Protein AF-A0A7W4YFG5-F1 (afdb_monomer_lite)

Structure (mmCIF, N/CA/C/O backbone):
data_AF-A0A7W4YFG5-F1
#
_entry.id   AF-A0A7W4YFG5-F1
#
loop_
_atom_site.group_PDB
_atom_site.id
_atom_site.type_symbol
_atom_site.label_atom_id
_atom_site.label_alt_id
_atom_site.label_comp_id
_atom_site.label_asym_id
_atom_site.label_entity_id
_atom_site.label_seq_id
_atom_site.pdbx_PDB_ins_code
_atom_site.Cartn_x
_atom_site.Cartn_y
_atom_site.Cartn_z
_atom_site.occupancy
_atom_site.B_iso_or_equiv
_atom_site.auth_seq_id
_atom_site.auth_comp_id
_atom_site.auth_asym_id
_atom_site.auth_atom_id
_atom_site.pdbx_PDB_model_num
ATOM 1 N N . MET A 1 1 ? -12.698 -12.280 -10.5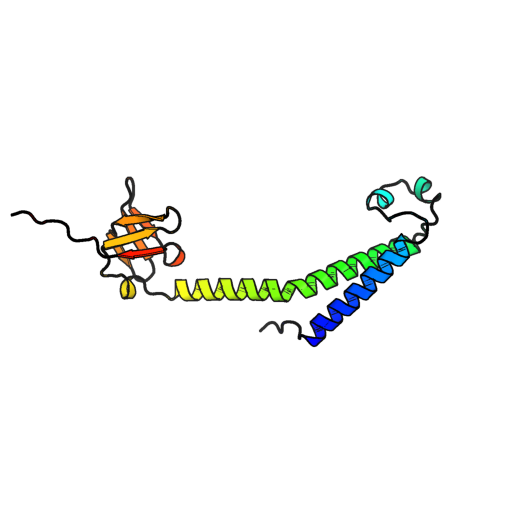48 1.00 44.81 1 MET A N 1
ATOM 2 C CA . MET A 1 1 ? -11.304 -12.695 -10.300 1.00 44.81 1 MET A CA 1
ATOM 3 C C . MET A 1 1 ? -10.512 -12.247 -11.511 1.00 44.81 1 MET A C 1
ATOM 5 O O . MET A 1 1 ? -10.766 -12.773 -12.583 1.00 44.81 1 MET A O 1
ATOM 9 N N . ALA A 1 2 ? -9.695 -11.197 -11.403 1.00 49.78 2 ALA A N 1
ATOM 10 C CA . ALA A 1 2 ? -8.784 -10.867 -12.494 1.00 49.78 2 ALA A CA 1
ATOM 11 C C . ALA A 1 2 ? -7.717 -11.964 -12.497 1.00 49.78 2 ALA A C 1
ATOM 13 O O . ALA A 1 2 ? -7.006 -12.111 -11.505 1.00 49.78 2 ALA A O 1
ATOM 14 N N . GLU A 1 3 ? -7.677 -12.792 -13.539 1.00 55.50 3 GLU A N 1
ATOM 15 C CA . GLU A 1 3 ? -6.581 -13.739 -13.719 1.00 55.50 3 GLU A CA 1
ATOM 16 C C . GLU A 1 3 ? -5.303 -12.923 -13.891 1.00 55.50 3 GLU A C 1
ATOM 18 O O . GLU A 1 3 ? -5.042 -12.318 -14.933 1.00 55.50 3 GLU A O 1
ATOM 23 N N . LEU A 1 4 ? -4.548 -12.831 -12.800 1.00 71.06 4 LEU A N 1
ATOM 24 C CA . LEU A 1 4 ? -3.193 -12.325 -12.824 1.00 71.06 4 LEU A CA 1
ATOM 25 C C . LEU A 1 4 ? -2.375 -13.217 -13.755 1.00 71.06 4 LEU A C 1
ATOM 27 O O . LEU A 1 4 ? -2.592 -14.425 -13.827 1.00 71.06 4 LEU A O 1
ATOM 31 N N . TYR A 1 5 ? -1.444 -12.604 -14.482 1.00 78.50 5 TYR A N 1
ATOM 32 C CA . TYR A 1 5 ? -0.572 -13.326 -15.397 1.00 78.50 5 TYR A CA 1
ATOM 33 C C . TYR A 1 5 ? 0.099 -14.509 -14.694 1.00 78.50 5 TYR A C 1
ATOM 35 O O . TYR A 1 5 ? 0.624 -14.372 -13.589 1.00 78.50 5 TYR A O 1
ATOM 43 N N . THR A 1 6 ? 0.103 -15.657 -15.361 1.00 84.62 6 THR A N 1
ATOM 44 C CA . THR A 1 6 ? 0.821 -16.849 -14.904 1.00 84.62 6 THR A CA 1
ATOM 45 C C . THR A 1 6 ? 2.327 -16.591 -14.854 1.00 84.62 6 THR A C 1
ATOM 47 O O . THR A 1 6 ? 2.850 -15.714 -15.546 1.00 84.62 6 THR A O 1
ATOM 50 N N . GLU A 1 7 ? 3.058 -17.395 -14.082 1.00 81.31 7 GLU A N 1
ATOM 51 C CA . GLU A 1 7 ? 4.522 -17.309 -14.011 1.00 81.31 7 GLU A CA 1
ATOM 52 C C . GLU A 1 7 ? 5.177 -17.459 -15.397 1.00 81.31 7 GLU A C 1
ATOM 54 O O . GLU A 1 7 ? 6.105 -16.723 -15.732 1.00 81.31 7 GLU A O 1
ATOM 59 N N . GLY A 1 8 ? 4.618 -18.323 -16.254 1.00 85.25 8 GLY A N 1
ATOM 60 C CA . GLY A 1 8 ? 5.042 -18.465 -17.649 1.00 85.25 8 GLY A CA 1
ATOM 61 C C . GLY A 1 8 ? 4.840 -17.193 -18.480 1.00 85.25 8 GLY A C 1
ATOM 62 O O . GLY A 1 8 ? 5.725 -16.812 -19.243 1.00 85.25 8 GLY A O 1
ATOM 63 N N . GLN A 1 9 ? 3.723 -16.482 -18.296 1.00 84.75 9 GLN A N 1
ATOM 64 C CA . GLN A 1 9 ? 3.473 -15.201 -18.971 1.00 84.75 9 GLN A CA 1
ATOM 65 C C . GLN A 1 9 ? 4.385 -14.083 -18.452 1.00 84.75 9 GLN A C 1
ATOM 67 O O . GLN A 1 9 ? 4.858 -13.268 -19.240 1.00 84.75 9 GLN A O 1
ATOM 72 N N . LEU A 1 10 ? 4.667 -14.045 -17.147 1.00 85.00 10 LEU A N 1
ATOM 73 C CA . LEU A 1 10 ? 5.597 -13.071 -16.566 1.00 85.00 10 LEU A CA 1
ATOM 74 C C . LEU A 1 10 ? 7.035 -13.304 -17.034 1.00 85.00 10 LEU A C 1
ATOM 76 O O . LEU A 1 10 ? 7.747 -12.336 -17.302 1.00 85.00 10 LEU A O 1
ATOM 80 N N . ARG A 1 11 ? 7.445 -14.570 -17.167 1.00 86.38 11 ARG A N 1
ATOM 81 C CA . ARG A 1 11 ? 8.727 -14.939 -17.773 1.00 86.38 11 ARG A CA 1
ATOM 82 C C . ARG A 1 11 ? 8.790 -14.486 -19.229 1.00 86.38 11 ARG A C 1
ATOM 84 O O . ARG A 1 11 ? 9.712 -13.765 -19.580 1.00 86.38 11 ARG A O 1
ATOM 91 N N . MET A 1 12 ? 7.762 -14.786 -20.022 1.00 89.62 12 MET A N 1
ATOM 92 C CA . MET A 1 12 ? 7.673 -14.336 -21.416 1.00 89.62 12 MET A CA 1
ATOM 93 C C . MET A 1 12 ? 7.763 -12.807 -21.540 1.00 89.62 12 MET A C 1
ATOM 95 O O . MET A 1 12 ? 8.481 -12.305 -22.393 1.00 89.62 12 MET A O 1
ATOM 99 N N . PHE A 1 13 ? 7.103 -12.043 -20.661 1.00 88.69 13 PHE A N 1
ATOM 100 C CA . PHE A 1 13 ? 7.221 -10.579 -20.671 1.00 88.69 13 PHE A CA 1
ATOM 101 C C . PHE A 1 13 ? 8.612 -10.070 -20.286 1.00 88.69 13 PHE A C 1
ATOM 103 O O . PHE A 1 13 ? 8.989 -8.986 -20.726 1.00 88.69 13 PHE A O 1
ATOM 110 N N . ARG A 1 14 ? 9.353 -10.804 -19.450 1.00 88.19 14 ARG A N 1
ATOM 111 C CA . ARG A 1 14 ? 10.733 -10.462 -19.084 1.00 88.19 14 ARG A CA 1
ATOM 112 C C . ARG A 1 14 ? 11.685 -10.734 -20.245 1.00 88.19 14 ARG A C 1
ATOM 114 O O . ARG A 1 14 ? 12.480 -9.859 -20.563 1.00 88.19 14 ARG A O 1
ATOM 121 N N . ASP A 1 15 ? 11.533 -11.883 -20.894 1.00 90.12 15 ASP A N 1
ATOM 122 C CA . ASP A 1 15 ? 12.319 -12.263 -22.069 1.00 90.12 15 ASP A CA 1
ATOM 123 C C . ASP A 1 15 ? 12.051 -11.276 -23.232 1.00 90.12 15 ASP A C 1
ATOM 125 O O . ASP A 1 15 ? 12.980 -10.769 -23.862 1.00 90.12 15 ASP A O 1
ATOM 129 N N . ASP A 1 16 ? 10.783 -10.900 -23.450 1.00 88.12 16 ASP A N 1
ATOM 130 C CA . ASP A 1 16 ? 10.393 -9.863 -24.417 1.00 88.12 16 ASP A CA 1
ATOM 131 C C . ASP A 1 16 ? 10.994 -8.489 -24.070 1.00 88.12 16 ASP A C 1
ATOM 133 O O . ASP A 1 16 ? 11.391 -7.741 -24.964 1.00 88.12 16 ASP A O 1
ATOM 137 N N . LEU A 1 17 ? 11.044 -8.130 -22.782 1.00 89.12 17 LEU A N 1
ATOM 138 C CA . LEU A 1 17 ? 11.611 -6.859 -22.327 1.00 89.12 17 LEU A CA 1
ATOM 139 C C . LEU A 1 17 ? 13.119 -6.808 -22.590 1.00 89.12 17 LEU A C 1
ATOM 141 O O . LEU A 1 17 ? 13.600 -5.803 -23.105 1.00 89.12 17 LEU A O 1
ATOM 145 N N . GLU A 1 18 ? 13.837 -7.890 -22.292 1.00 89.38 18 GLU A N 1
ATOM 146 C CA . GLU A 1 18 ? 15.273 -8.017 -22.559 1.00 89.38 18 GLU A CA 1
ATOM 147 C C . GLU A 1 18 ? 15.571 -7.920 -24.062 1.00 89.38 18 GLU A C 1
ATOM 149 O O . GLU A 1 18 ? 16.481 -7.200 -24.475 1.00 89.38 18 GLU A O 1
ATOM 154 N N . SER A 1 19 ? 14.744 -8.553 -24.901 1.00 90.62 19 SER A N 1
ATOM 155 C CA . SER A 1 19 ? 14.855 -8.424 -26.357 1.00 90.62 19 SER A CA 1
ATOM 156 C C . SER A 1 19 ? 14.636 -6.985 -26.838 1.00 90.62 19 SER A C 1
ATOM 158 O O . SER A 1 19 ? 15.352 -6.525 -27.730 1.00 90.62 19 SER A O 1
ATOM 160 N N . VAL A 1 20 ? 13.648 -6.275 -26.284 1.00 87.44 20 VAL A N 1
ATOM 161 C CA . VAL A 1 20 ? 13.355 -4.878 -26.648 1.00 87.44 20 VAL A CA 1
ATOM 162 C C . VAL A 1 20 ? 14.470 -3.939 -26.185 1.00 87.44 20 VAL A C 1
ATOM 164 O O . VAL A 1 20 ? 14.867 -3.059 -26.949 1.00 87.44 20 VAL A O 1
ATOM 167 N N . ASP A 1 21 ? 15.002 -4.132 -24.977 1.00 86.62 21 ASP A N 1
ATOM 168 C CA . ASP A 1 21 ? 16.118 -3.337 -24.451 1.00 86.62 21 ASP A CA 1
ATOM 169 C C . ASP A 1 21 ? 17.387 -3.550 -25.295 1.00 86.62 21 ASP A C 1
ATOM 171 O O . ASP A 1 21 ? 18.021 -2.576 -25.706 1.00 86.62 21 ASP A O 1
ATOM 175 N N . ALA A 1 22 ? 17.691 -4.793 -25.683 1.00 87.19 22 ALA A N 1
ATOM 176 C CA . ALA A 1 22 ? 18.806 -5.091 -26.582 1.00 87.19 22 ALA A CA 1
ATOM 177 C C . ALA A 1 22 ? 18.627 -4.471 -27.984 1.00 87.19 22 ALA A C 1
ATOM 179 O O . ALA A 1 22 ? 19.599 -4.030 -28.605 1.00 87.19 22 ALA A O 1
ATOM 180 N N . GLU A 1 23 ? 17.401 -4.423 -28.516 1.00 84.75 23 GLU A N 1
ATOM 181 C CA . GLU A 1 23 ? 17.122 -3.769 -29.803 1.00 84.75 23 GLU A CA 1
ATOM 182 C C . GLU A 1 23 ? 17.265 -2.241 -29.705 1.00 84.75 23 GLU A C 1
ATOM 184 O O . GLU A 1 23 ? 17.837 -1.620 -30.606 1.00 84.75 23 GLU A O 1
ATOM 189 N N . LEU A 1 24 ? 16.822 -1.642 -28.594 1.00 82.94 24 LEU A N 1
ATOM 190 C CA . LEU A 1 24 ? 17.013 -0.218 -28.303 1.00 82.94 24 LEU A CA 1
ATOM 191 C C . LEU A 1 24 ? 18.498 0.147 -28.186 1.00 82.94 24 LEU A C 1
ATOM 193 O O . LEU A 1 24 ? 18.918 1.139 -28.783 1.00 82.94 24 LEU A O 1
ATOM 197 N N . GLU A 1 25 ? 19.299 -0.658 -27.486 1.00 81.62 25 GLU A N 1
ATOM 198 C CA . GLU A 1 25 ? 20.750 -0.454 -27.375 1.00 81.62 25 GLU A CA 1
ATOM 199 C C . GLU A 1 25 ? 21.453 -0.533 -28.734 1.00 81.62 25 GLU A C 1
ATOM 201 O O . GLU A 1 25 ? 22.292 0.307 -29.052 1.00 81.62 25 GLU A O 1
ATOM 206 N N . ARG A 1 26 ? 21.084 -1.491 -29.593 1.00 81.31 26 ARG A N 1
ATOM 207 C CA . ARG A 1 26 ? 21.645 -1.579 -30.956 1.00 81.31 26 ARG A CA 1
ATOM 208 C C . ARG A 1 26 ? 21.288 -0.360 -31.805 1.00 81.31 26 ARG A C 1
ATOM 210 O O . ARG A 1 26 ? 22.121 0.125 -32.573 1.00 81.31 26 ARG A O 1
ATOM 217 N N . LEU A 1 27 ? 20.059 0.140 -31.670 1.00 72.50 27 LEU A N 1
ATOM 218 C CA . LEU A 1 27 ? 19.587 1.337 -32.369 1.00 72.50 27 LEU A CA 1
ATOM 219 C C . LEU A 1 27 ? 20.367 2.588 -31.947 1.00 72.50 27 LEU A C 1
ATOM 221 O O . LEU A 1 27 ? 20.738 3.383 -32.815 1.00 72.50 27 LEU A O 1
ATOM 225 N N . THR A 1 28 ? 20.661 2.739 -30.654 1.00 67.69 28 THR A N 1
ATOM 226 C CA . THR A 1 28 ? 21.397 3.892 -30.106 1.00 67.69 28 THR A CA 1
ATOM 227 C C . THR A 1 28 ? 22.919 3.772 -30.249 1.00 67.69 28 THR A C 1
ATOM 229 O O . THR A 1 28 ? 23.593 4.792 -30.382 1.00 67.69 28 THR A O 1
ATOM 232 N N . ALA A 1 29 ? 23.471 2.556 -30.319 1.00 66.31 29 ALA A N 1
ATOM 233 C CA . ALA A 1 29 ? 24.898 2.312 -30.551 1.00 66.31 29 ALA A CA 1
ATOM 234 C C . ALA A 1 29 ? 25.349 2.621 -31.994 1.00 66.31 29 ALA A C 1
ATOM 236 O O . ALA A 1 29 ? 26.535 2.852 -32.237 1.00 66.31 29 ALA A O 1
ATOM 237 N N . SER A 1 30 ? 24.424 2.658 -32.965 1.00 56.78 30 SER A N 1
ATOM 238 C CA . SER A 1 30 ? 24.725 2.947 -34.377 1.00 56.78 30 SER A CA 1
ATOM 239 C C . SER A 1 30 ? 25.007 4.442 -34.645 1.00 56.78 30 SER A C 1
ATOM 241 O O . SER A 1 30 ? 24.234 5.152 -35.279 1.00 56.78 30 SER A O 1
ATOM 243 N N . GLY A 1 31 ? 26.143 4.940 -34.149 1.00 48.50 31 GLY A N 1
ATOM 244 C CA . GLY A 1 31 ? 26.864 6.114 -34.672 1.00 48.50 31 GLY A CA 1
ATOM 245 C C . GLY A 1 31 ? 26.229 7.509 -34.545 1.00 48.50 31 GLY A C 1
ATOM 246 O O . GLY A 1 31 ? 26.875 8.475 -34.937 1.00 48.50 31 GLY A O 1
ATOM 247 N N . ALA A 1 32 ? 25.015 7.658 -34.007 1.00 49.28 32 ALA A N 1
ATOM 248 C CA . ALA A 1 32 ? 24.356 8.964 -33.840 1.00 49.28 32 ALA A CA 1
ATOM 249 C C . ALA A 1 32 ? 24.390 9.512 -32.396 1.00 49.28 32 ALA A C 1
ATOM 251 O O . ALA A 1 32 ? 23.831 10.575 -32.135 1.00 49.28 32 ALA A O 1
ATOM 252 N N . GLY A 1 33 ? 25.054 8.815 -31.466 1.00 50.66 33 GLY A N 1
ATOM 253 C CA . GLY A 1 33 ? 24.917 9.074 -30.031 1.00 50.66 33 GLY A CA 1
ATOM 254 C C . GLY A 1 33 ? 23.556 8.600 -29.497 1.00 50.66 33 GLY A C 1
ATOM 255 O O . GLY A 1 33 ? 22.701 8.172 -30.281 1.00 50.66 33 GLY A O 1
ATOM 256 N N . PRO A 1 34 ? 23.339 8.628 -28.168 1.00 52.38 34 PRO A N 1
ATOM 257 C CA . PRO A 1 34 ? 22.037 8.300 -27.601 1.00 52.38 34 PRO A CA 1
ATOM 258 C C . PRO A 1 34 ? 20.973 9.175 -28.269 1.00 52.38 34 PRO A C 1
ATOM 260 O O . PRO A 1 34 ? 21.168 10.380 -28.432 1.00 52.38 34 PRO A O 1
ATOM 263 N N . LEU A 1 35 ? 19.858 8.561 -28.680 1.00 55.06 35 LEU A N 1
ATOM 264 C CA . LEU A 1 35 ? 18.664 9.265 -29.152 1.00 55.06 35 LEU A CA 1
ATOM 265 C C . LEU A 1 35 ? 18.022 9.959 -27.961 1.00 55.06 35 LEU A C 1
ATOM 267 O O . LEU A 1 35 ? 17.004 9.532 -27.422 1.00 55.06 35 LEU A O 1
ATOM 271 N N . ASP A 1 36 ? 18.708 10.998 -27.512 1.00 52.72 36 ASP A N 1
ATOM 272 C CA . ASP A 1 36 ? 18.340 11.760 -26.351 1.00 52.72 36 ASP A CA 1
ATOM 273 C C . ASP A 1 36 ? 17.033 12.481 -26.664 1.00 52.72 36 ASP A C 1
ATOM 275 O O . ASP A 1 36 ? 16.791 12.923 -27.796 1.00 52.72 36 ASP A O 1
ATOM 279 N N . HIS A 1 37 ? 16.167 12.612 -25.668 1.00 52.94 37 HIS A N 1
ATOM 280 C CA . HIS A 1 37 ? 14.836 13.200 -25.835 1.00 52.94 37 HIS A CA 1
ATOM 281 C C . HIS A 1 37 ? 14.904 14.634 -26.408 1.00 52.94 37 HIS A C 1
ATOM 283 O O . HIS A 1 37 ? 13.945 15.117 -27.012 1.00 52.94 37 HIS A O 1
ATOM 289 N N . GLY A 1 38 ? 16.068 15.290 -26.302 1.00 52.62 38 GLY A N 1
ATOM 290 C CA . GLY A 1 38 ? 16.382 16.574 -26.930 1.00 52.62 38 GLY A CA 1
ATOM 291 C C . GLY A 1 38 ? 16.493 16.558 -28.464 1.00 52.62 38 GLY A C 1
ATOM 292 O O . GLY A 1 38 ? 16.227 17.583 -29.091 1.00 52.62 38 GLY A O 1
ATOM 293 N N . VAL A 1 39 ? 16.803 15.424 -29.104 1.00 54.41 39 VAL A N 1
ATOM 294 C CA . VAL A 1 39 ? 16.941 15.319 -30.575 1.00 54.41 39 VAL A CA 1
ATOM 295 C C . VAL A 1 39 ? 15.586 15.470 -31.282 1.00 54.41 39 VAL A C 1
ATOM 297 O O . VAL A 1 39 ? 15.503 16.037 -32.374 1.00 54.41 39 VAL A O 1
ATOM 300 N N . LEU A 1 40 ? 14.495 15.063 -30.623 1.00 55.34 40 LEU A N 1
ATOM 301 C CA . LEU A 1 40 ? 13.122 15.257 -31.109 1.00 55.34 40 LEU A CA 1
ATOM 302 C C . LEU A 1 40 ? 12.635 16.711 -31.008 1.00 55.34 40 LEU A C 1
ATOM 304 O O . LEU A 1 40 ? 11.651 17.053 -31.663 1.00 55.34 40 LEU A O 1
ATOM 308 N N . ASN A 1 41 ? 13.332 17.567 -30.252 1.00 56.62 41 ASN A N 1
ATOM 309 C CA . ASN A 1 41 ? 13.048 19.001 -30.135 1.00 56.62 41 ASN A CA 1
ATOM 310 C C . ASN A 1 41 ? 13.893 19.872 -31.080 1.00 56.62 41 ASN A C 1
ATOM 312 O O . ASN A 1 41 ? 13.693 21.084 -31.144 1.00 56.62 41 ASN A O 1
ATOM 316 N N . LEU A 1 42 ? 14.822 19.289 -31.845 1.00 55.16 42 LEU A N 1
ATOM 317 C CA . LEU A 1 42 ? 15.602 20.047 -32.825 1.00 55.16 42 LEU A CA 1
ATOM 318 C C . LEU A 1 42 ? 14.773 20.344 -34.089 1.00 55.16 42 LEU A C 1
ATOM 320 O O . LEU A 1 42 ? 13.995 19.486 -34.516 1.00 55.16 42 LEU A O 1
ATOM 324 N N . PRO A 1 43 ? 14.949 21.510 -34.743 1.00 56.78 43 PRO A N 1
ATOM 325 C CA . PRO A 1 43 ? 14.334 21.799 -36.040 1.00 56.78 43 PRO A CA 1
ATOM 326 C C . PRO A 1 43 ? 14.740 20.755 -37.087 1.00 56.78 43 PRO A C 1
ATOM 328 O O . PRO A 1 43 ? 15.899 20.343 -37.115 1.00 56.78 43 PRO A O 1
ATOM 331 N N . ILE A 1 44 ? 13.820 20.363 -37.977 1.00 57.34 44 ILE A N 1
ATOM 332 C CA . ILE A 1 44 ? 14.021 19.312 -38.999 1.00 57.34 44 ILE A CA 1
ATOM 333 C C . ILE A 1 44 ? 15.336 19.493 -39.786 1.00 57.34 44 ILE A C 1
ATOM 335 O O . ILE A 1 44 ? 16.072 18.530 -39.969 1.00 57.34 44 ILE A O 1
ATOM 339 N N . GLY A 1 45 ? 15.706 20.729 -40.145 1.00 53.84 45 GLY A N 1
ATOM 340 C CA . GLY A 1 45 ? 16.949 21.031 -40.876 1.00 53.84 45 GLY A CA 1
ATOM 341 C C . GLY A 1 45 ? 18.260 20.837 -40.094 1.00 53.84 45 GLY A C 1
ATOM 342 O O . GLY A 1 45 ? 19.330 20.858 -40.694 1.00 53.84 45 GLY A O 1
ATOM 343 N N . LYS A 1 46 ? 18.205 20.640 -38.769 1.00 53.50 46 LYS A N 1
ATOM 344 C CA . LYS A 1 46 ? 19.359 20.254 -37.931 1.00 53.50 46 LYS A CA 1
ATOM 345 C C . LYS A 1 46 ? 19.397 18.751 -37.628 1.00 53.50 46 LYS A C 1
ATOM 347 O O . LYS A 1 46 ? 20.375 18.280 -37.059 1.00 53.50 46 LYS A O 1
ATOM 352 N N . ARG A 1 47 ? 18.358 18.000 -38.020 1.00 56.72 47 ARG A N 1
ATOM 353 C CA . ARG A 1 47 ? 18.295 16.531 -37.897 1.00 56.72 47 ARG A CA 1
ATOM 354 C C . ARG A 1 47 ? 19.013 15.826 -39.048 1.00 56.72 47 ARG A C 1
ATOM 356 O O . ARG A 1 47 ? 19.506 14.723 -38.871 1.00 56.72 47 ARG A O 1
ATOM 363 N N . SER A 1 48 ? 19.128 16.491 -40.196 1.00 44.81 48 SER A N 1
ATOM 364 C CA . SER A 1 48 ? 19.700 15.982 -41.450 1.00 44.81 48 SER A CA 1
ATOM 365 C C . SER A 1 48 ? 21.225 15.782 -41.457 1.00 44.81 48 SER A C 1
ATOM 367 O O . SER A 1 48 ? 21.744 15.206 -42.407 1.00 44.81 48 SER A O 1
ATOM 369 N N . GLY A 1 49 ? 21.950 16.238 -40.426 1.00 47.69 49 GLY A N 1
ATOM 370 C CA . GLY A 1 49 ? 23.402 16.025 -40.288 1.00 47.69 49 GLY A CA 1
ATOM 371 C C . GLY A 1 49 ? 23.791 14.731 -39.560 1.00 47.69 49 GLY A C 1
ATOM 372 O O . GLY A 1 49 ? 24.925 14.277 -39.680 1.00 47.69 49 GLY A O 1
ATOM 373 N N . ALA A 1 50 ? 22.856 14.117 -38.833 1.00 51.69 50 ALA A N 1
ATOM 374 C CA . ALA A 1 50 ? 23.008 12.786 -38.259 1.00 51.69 50 ALA A CA 1
ATOM 375 C C . ALA A 1 50 ? 22.161 11.826 -39.099 1.00 51.69 50 ALA A C 1
ATOM 377 O O . ALA A 1 50 ? 21.057 12.175 -39.498 1.00 51.69 50 ALA A O 1
ATOM 378 N N . ALA A 1 51 ? 22.649 10.622 -39.388 1.00 51.41 51 ALA A N 1
ATOM 379 C CA . ALA A 1 51 ? 21.943 9.605 -40.175 1.00 51.41 51 ALA A CA 1
ATOM 380 C C . ALA A 1 51 ? 20.733 9.000 -39.417 1.00 51.41 51 ALA A C 1
ATOM 382 O O . ALA A 1 51 ? 20.668 7.796 -39.129 1.00 51.41 51 ALA A O 1
ATOM 383 N N . LEU A 1 52 ? 19.777 9.863 -39.078 1.00 57.75 52 LEU A N 1
ATOM 384 C CA . LEU A 1 52 ? 18.541 9.631 -38.353 1.00 57.75 52 LEU A CA 1
ATOM 385 C C . LEU A 1 52 ? 17.380 9.733 -39.338 1.00 57.75 52 LEU A C 1
ATOM 387 O O . LEU A 1 52 ? 16.696 10.742 -39.448 1.00 57.75 52 LEU A O 1
ATOM 391 N N . THR A 1 53 ? 17.187 8.664 -40.102 1.00 65.69 53 THR A N 1
ATOM 392 C CA . THR A 1 53 ? 16.011 8.500 -40.963 1.00 65.69 53 THR A CA 1
ATOM 393 C C . THR A 1 53 ? 14.739 8.458 -40.112 1.00 65.69 53 THR A C 1
ATOM 395 O O . THR A 1 53 ? 14.743 7.798 -39.070 1.00 65.69 53 THR A O 1
ATOM 398 N N . ASP A 1 54 ? 13.634 9.041 -40.582 1.00 65.56 54 ASP A N 1
ATOM 399 C CA . ASP A 1 54 ? 12.317 8.998 -39.911 1.00 65.56 54 ASP A CA 1
ATOM 400 C C . ASP A 1 54 ? 11.870 7.570 -39.535 1.00 65.56 54 ASP A C 1
ATOM 402 O O . ASP A 1 54 ? 11.209 7.352 -38.517 1.00 65.56 54 ASP A O 1
ATOM 406 N N . ALA A 1 55 ? 12.311 6.566 -40.302 1.00 71.25 55 ALA A N 1
ATOM 407 C CA . ALA A 1 55 ? 12.115 5.149 -40.004 1.00 71.25 55 ALA A CA 1
ATOM 408 C C . ALA A 1 55 ? 12.781 4.700 -38.685 1.00 71.25 55 ALA A C 1
ATOM 410 O O . ALA A 1 55 ? 12.178 3.952 -37.917 1.00 71.25 55 ALA A O 1
ATOM 411 N N . LYS A 1 56 ? 13.993 5.185 -38.378 1.00 71.19 56 LYS A N 1
ATOM 412 C CA . LYS A 1 56 ? 14.707 4.884 -37.121 1.00 71.19 56 LYS A CA 1
ATOM 413 C C . LYS A 1 56 ? 14.022 5.536 -35.924 1.00 71.19 56 LYS A C 1
ATOM 415 O O . LYS A 1 56 ? 13.902 4.906 -34.879 1.00 71.19 56 LYS A O 1
ATOM 420 N N . ILE A 1 57 ? 13.538 6.767 -36.090 1.00 73.44 57 ILE A N 1
ATOM 421 C CA . ILE A 1 57 ? 12.794 7.487 -35.045 1.00 73.44 57 ILE A CA 1
ATOM 422 C C . ILE A 1 57 ? 11.476 6.767 -34.743 1.00 73.44 57 ILE A C 1
ATOM 424 O O . ILE A 1 57 ? 11.150 6.527 -33.580 1.00 73.44 57 ILE A O 1
ATOM 428 N N . SER A 1 58 ? 10.751 6.365 -35.789 1.00 76.56 58 SER A N 1
ATOM 429 C CA . SER A 1 58 ? 9.503 5.611 -35.652 1.00 76.56 58 SER A CA 1
ATOM 430 C C . SER A 1 58 ? 9.740 4.282 -34.929 1.00 76.56 58 SER A C 1
ATOM 432 O O . SER A 1 58 ? 9.072 4.009 -33.931 1.00 76.56 58 SER A O 1
ATOM 434 N N . ARG A 1 59 ? 10.764 3.521 -35.348 1.00 79.38 59 ARG A N 1
ATOM 435 C CA . ARG A 1 59 ? 11.171 2.253 -34.718 1.00 79.38 59 ARG A CA 1
ATOM 436 C C . ARG A 1 59 ? 11.552 2.431 -33.245 1.00 79.38 59 ARG A C 1
ATOM 438 O O . ARG A 1 59 ? 11.093 1.667 -32.404 1.00 79.38 59 ARG A O 1
ATOM 445 N N . TYR A 1 60 ? 12.339 3.458 -32.921 1.00 78.94 60 TYR A N 1
ATOM 446 C CA . TYR A 1 60 ? 12.705 3.779 -31.540 1.00 78.94 60 TYR A CA 1
ATOM 447 C C . TYR A 1 60 ? 11.463 4.064 -30.686 1.00 78.94 60 TYR A C 1
ATOM 449 O O . TYR A 1 60 ? 11.286 3.452 -29.637 1.00 78.94 60 TYR A O 1
ATOM 457 N N . SER A 1 61 ? 10.554 4.919 -31.169 1.00 79.50 61 SER A N 1
ATOM 458 C CA . SER A 1 61 ? 9.327 5.262 -30.437 1.00 79.50 61 SER A CA 1
ATOM 459 C C . SER A 1 61 ? 8.406 4.057 -30.200 1.00 79.50 61 SER A C 1
ATOM 461 O O . SER A 1 61 ? 7.800 3.936 -29.133 1.00 79.50 61 SER A O 1
ATOM 463 N N . GLU A 1 62 ? 8.323 3.144 -31.171 1.00 85.94 62 GLU A N 1
ATOM 464 C CA . GLU A 1 62 ? 7.555 1.905 -31.068 1.00 85.94 62 GLU A CA 1
ATOM 465 C C . GLU A 1 62 ? 8.133 0.986 -29.985 1.00 85.94 62 GLU A C 1
ATOM 467 O O . GLU A 1 62 ? 7.399 0.521 -29.109 1.00 85.94 62 GLU A O 1
ATOM 472 N N . LEU A 1 63 ? 9.454 0.786 -29.997 1.00 83.75 63 LEU A N 1
ATOM 473 C CA . LEU A 1 63 ? 10.155 -0.024 -29.003 1.00 83.75 63 LEU A CA 1
ATOM 474 C C . LEU A 1 63 ? 10.051 0.582 -27.599 1.00 83.75 63 LEU A C 1
ATOM 476 O O . LEU A 1 63 ? 9.768 -0.147 -26.650 1.00 83.75 63 LEU A O 1
ATOM 480 N N . THR A 1 64 ? 10.171 1.907 -27.451 1.00 82.69 64 THR A N 1
ATOM 481 C CA . THR A 1 64 ? 9.969 2.584 -26.158 1.00 82.69 64 THR A CA 1
ATOM 482 C C . THR A 1 64 ? 8.552 2.363 -25.621 1.00 82.69 64 THR A C 1
ATOM 484 O O . THR A 1 64 ? 8.389 1.962 -24.469 1.00 82.69 64 THR A O 1
ATOM 487 N N . ARG A 1 65 ? 7.513 2.535 -26.452 1.00 85.75 65 ARG A N 1
ATOM 488 C CA . ARG A 1 65 ? 6.120 2.270 -26.038 1.00 85.75 65 ARG A CA 1
ATOM 489 C C . ARG A 1 65 ? 5.907 0.807 -25.658 1.00 85.75 65 ARG A C 1
ATOM 491 O O . ARG A 1 65 ? 5.193 0.504 -24.699 1.00 85.75 65 ARG A O 1
ATOM 498 N N . ARG A 1 66 ? 6.520 -0.119 -26.400 1.00 87.44 66 ARG A N 1
ATOM 499 C CA . ARG A 1 66 ? 6.429 -1.554 -26.110 1.00 87.44 66 ARG A CA 1
ATOM 500 C C . ARG A 1 66 ? 7.116 -1.908 -24.793 1.00 87.44 66 ARG A C 1
ATOM 502 O O . ARG A 1 66 ? 6.524 -2.631 -23.991 1.00 87.44 66 ARG A O 1
ATOM 509 N N . ARG A 1 67 ? 8.288 -1.332 -24.528 1.00 88.19 67 ARG A N 1
ATOM 510 C CA . ARG A 1 67 ? 9.007 -1.433 -23.251 1.00 88.19 67 ARG A CA 1
ATOM 511 C C . ARG A 1 67 ? 8.150 -0.952 -22.080 1.00 88.19 67 ARG A C 1
ATOM 513 O O . ARG A 1 67 ? 7.980 -1.674 -21.100 1.00 88.19 67 ARG A O 1
ATOM 520 N N . GLU A 1 68 ? 7.556 0.235 -22.193 1.00 87.75 68 GLU A N 1
ATOM 521 C CA . GLU A 1 68 ? 6.662 0.788 -21.166 1.00 87.75 68 GLU A CA 1
ATOM 522 C C . GLU A 1 68 ? 5.444 -0.110 -20.918 1.00 87.75 68 GLU A C 1
ATOM 524 O O . GLU A 1 68 ? 5.080 -0.368 -19.767 1.00 87.75 68 GLU A O 1
ATOM 529 N N . SER A 1 69 ? 4.844 -0.646 -21.985 1.00 86.81 69 SER A N 1
ATOM 530 C CA . SER A 1 69 ? 3.726 -1.586 -21.885 1.00 86.81 69 SER A CA 1
ATOM 531 C C . SER A 1 69 ? 4.114 -2.865 -21.134 1.00 86.81 69 SER A C 1
ATOM 533 O O . SER A 1 69 ? 3.382 -3.297 -20.239 1.00 86.81 69 SER A O 1
ATOM 535 N N . LEU A 1 70 ? 5.272 -3.455 -21.445 1.00 85.19 70 LEU A N 1
ATOM 536 C CA . LEU A 1 70 ? 5.781 -4.655 -20.770 1.00 85.19 70 LEU A CA 1
ATOM 537 C C . LEU A 1 70 ? 6.081 -4.387 -19.291 1.00 85.19 70 LEU A C 1
ATOM 539 O O . LEU A 1 70 ? 5.636 -5.145 -18.428 1.00 85.19 70 LEU A O 1
ATOM 543 N N . LEU A 1 71 ? 6.729 -3.262 -18.976 1.00 86.31 71 LEU A N 1
ATOM 544 C CA . LEU A 1 71 ? 6.962 -2.838 -17.592 1.00 86.31 71 LEU A CA 1
ATOM 545 C C . LEU A 1 71 ? 5.650 -2.650 -16.822 1.00 86.31 71 LEU A C 1
ATOM 547 O O . LEU A 1 71 ? 5.542 -3.068 -15.667 1.00 86.31 71 LEU A O 1
ATOM 551 N N . HIS A 1 72 ? 4.631 -2.066 -17.455 1.00 85.38 72 HIS A N 1
ATOM 552 C CA . HIS A 1 72 ? 3.309 -1.936 -16.850 1.00 85.38 72 HIS A CA 1
ATOM 553 C C . HIS A 1 72 ? 2.677 -3.310 -16.572 1.00 85.38 72 HIS A C 1
ATOM 555 O O . HIS A 1 72 ? 2.156 -3.535 -15.477 1.00 85.38 72 HIS A O 1
ATOM 561 N N . LYS A 1 73 ? 2.761 -4.258 -17.517 1.00 84.25 73 LYS A N 1
ATOM 562 C CA . LYS A 1 73 ? 2.256 -5.631 -17.330 1.00 84.25 73 LYS A CA 1
ATOM 563 C C . LYS A 1 73 ? 2.978 -6.373 -16.204 1.00 84.25 73 LYS A C 1
ATOM 565 O O . LYS A 1 73 ? 2.308 -7.053 -15.435 1.00 84.25 73 LYS A O 1
ATOM 570 N N . LEU A 1 74 ? 4.293 -6.196 -16.063 1.00 83.81 74 LEU A N 1
ATOM 571 C CA . LEU A 1 74 ? 5.087 -6.804 -14.988 1.00 83.81 74 LEU A CA 1
ATOM 572 C C . LEU A 1 74 ? 4.778 -6.206 -13.606 1.00 83.81 74 LEU A C 1
ATOM 574 O O . LEU A 1 74 ? 4.796 -6.919 -12.606 1.00 83.81 74 LEU A O 1
ATOM 578 N N . ARG A 1 75 ? 4.462 -4.907 -13.529 1.00 82.69 75 ARG A N 1
ATOM 579 C CA . ARG A 1 75 ? 4.129 -4.223 -12.262 1.00 82.69 75 ARG A CA 1
ATOM 580 C C . ARG A 1 75 ? 2.682 -4.432 -11.814 1.00 82.69 75 ARG A C 1
ATOM 582 O O . ARG A 1 75 ? 2.378 -4.292 -10.629 1.00 82.69 75 ARG A O 1
ATOM 589 N N . ARG A 1 76 ? 1.782 -4.748 -12.748 1.00 78.19 76 ARG A N 1
ATOM 590 C CA . ARG A 1 76 ? 0.342 -4.877 -12.495 1.00 78.19 76 ARG A CA 1
ATOM 591 C C . ARG A 1 76 ? -0.002 -5.918 -11.413 1.00 78.19 76 ARG A C 1
ATOM 593 O O . ARG A 1 76 ? -0.745 -5.542 -10.509 1.00 78.19 76 ARG A O 1
ATOM 600 N N . PRO A 1 77 ? 0.556 -7.146 -11.408 1.00 77.31 77 PRO A N 1
ATOM 601 C CA . PRO A 1 77 ? 0.260 -8.127 -1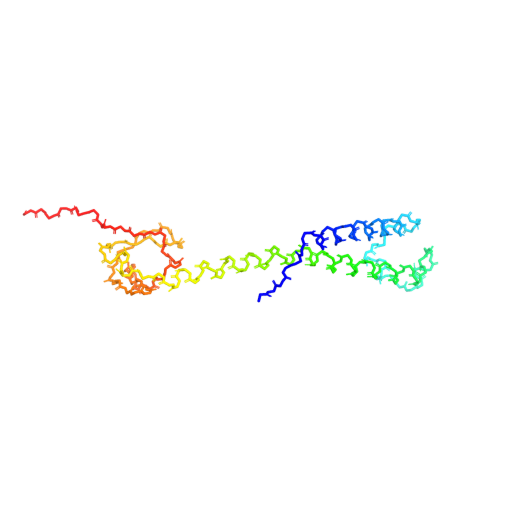0.364 1.00 77.31 77 PRO A CA 1
ATOM 602 C C . PRO A 1 77 ? 0.642 -7.666 -8.960 1.00 77.31 77 PRO A C 1
ATOM 604 O O . PRO A 1 77 ? -0.151 -7.805 -8.035 1.00 77.31 77 PRO A O 1
ATOM 607 N N . ALA A 1 78 ? 1.818 -7.053 -8.803 1.00 70.56 78 ALA A N 1
ATOM 608 C CA . ALA A 1 78 ? 2.262 -6.536 -7.510 1.00 70.56 78 ALA A CA 1
ATOM 609 C C . ALA A 1 78 ? 1.329 -5.427 -6.990 1.00 70.56 78 ALA A C 1
ATOM 611 O O . ALA A 1 78 ? 0.981 -5.398 -5.810 1.00 70.56 78 ALA A O 1
ATOM 612 N N . ARG A 1 79 ? 0.872 -4.539 -7.882 1.00 69.88 79 ARG A N 1
ATOM 613 C CA . ARG A 1 79 ? -0.065 -3.463 -7.532 1.00 69.88 79 ARG A CA 1
ATOM 614 C C . ARG A 1 79 ? -1.451 -3.994 -7.160 1.00 69.88 79 ARG A C 1
ATOM 616 O O . ARG A 1 79 ? -2.047 -3.505 -6.203 1.00 69.88 79 ARG A O 1
ATOM 623 N N . GLU A 1 80 ? -1.966 -4.973 -7.900 1.00 72.25 80 GLU A N 1
ATOM 624 C CA . GLU A 1 80 ? -3.265 -5.590 -7.609 1.00 72.25 80 GLU A CA 1
ATOM 625 C C . GLU A 1 80 ? -3.228 -6.395 -6.302 1.00 72.25 80 GLU A C 1
ATOM 627 O O . GLU A 1 80 ? -4.156 -6.281 -5.503 1.00 72.25 80 GLU A O 1
ATOM 632 N N . ALA A 1 81 ? -2.136 -7.116 -6.024 1.00 71.31 81 ALA A N 1
ATOM 633 C CA . ALA A 1 81 ? -1.938 -7.817 -4.755 1.00 71.31 81 ALA A CA 1
ATOM 634 C C . ALA A 1 81 ? -1.897 -6.851 -3.559 1.00 71.31 81 ALA A C 1
ATOM 636 O O . ALA A 1 81 ? -2.582 -7.078 -2.563 1.00 71.31 81 ALA A O 1
ATOM 637 N N . ALA A 1 82 ? -1.165 -5.736 -3.673 1.00 69.81 82 ALA A N 1
ATOM 638 C CA . ALA A 1 82 ? -1.127 -4.706 -2.634 1.00 69.81 82 ALA A CA 1
ATOM 639 C C . ALA A 1 82 ? -2.511 -4.076 -2.392 1.00 69.81 82 ALA A C 1
ATOM 641 O O . ALA A 1 82 ? -2.913 -3.870 -1.248 1.00 69.81 82 ALA A O 1
ATOM 642 N N . TYR A 1 83 ? -3.272 -3.813 -3.460 1.00 69.94 83 TYR A N 1
ATOM 643 C CA . TYR A 1 83 ? -4.635 -3.296 -3.343 1.00 69.94 83 TYR A CA 1
ATOM 644 C C . TYR A 1 83 ? -5.589 -4.309 -2.695 1.00 69.94 83 TYR A C 1
ATOM 646 O O . TYR A 1 83 ? -6.379 -3.939 -1.828 1.00 69.94 83 TYR A O 1
ATOM 654 N N . ALA A 1 84 ? -5.509 -5.585 -3.085 1.00 72.56 84 ALA A N 1
ATOM 655 C CA . ALA A 1 84 ? -6.316 -6.651 -2.502 1.00 72.56 84 ALA A CA 1
ATOM 656 C C . ALA A 1 84 ? -6.014 -6.840 -1.007 1.00 72.56 84 ALA A C 1
ATOM 658 O O . ALA A 1 84 ? -6.949 -6.942 -0.215 1.00 72.56 84 ALA A O 1
ATOM 659 N N . ALA A 1 85 ? -4.736 -6.808 -0.614 1.00 69.31 85 ALA A N 1
ATOM 660 C CA . ALA A 1 85 ? -4.322 -6.868 0.787 1.00 69.31 85 ALA A CA 1
ATOM 661 C C . ALA A 1 85 ? -4.867 -5.679 1.594 1.00 69.31 85 ALA A C 1
ATOM 663 O O . ALA A 1 85 ? -5.517 -5.882 2.618 1.00 69.31 85 ALA A O 1
ATOM 664 N N . ALA A 1 86 ? -4.705 -4.452 1.089 1.00 69.88 86 ALA A N 1
ATOM 665 C CA . ALA A 1 86 ? -5.230 -3.253 1.745 1.00 69.88 86 ALA A CA 1
ATOM 666 C C . ALA A 1 86 ? -6.767 -3.270 1.856 1.00 69.88 86 ALA A C 1
ATOM 668 O O . ALA A 1 86 ? -7.339 -2.788 2.835 1.00 69.88 86 ALA A O 1
ATOM 669 N N . LYS A 1 87 ? -7.459 -3.830 0.856 1.00 74.00 87 LYS A N 1
ATOM 670 C CA . LYS A 1 87 ? -8.914 -4.008 0.893 1.00 74.00 87 LYS A CA 1
ATOM 671 C C . LYS A 1 87 ? -9.326 -5.040 1.946 1.00 74.00 87 LYS A C 1
ATOM 673 O O . LYS A 1 87 ? -10.226 -4.751 2.728 1.00 74.00 87 LYS A O 1
ATOM 678 N N . ALA A 1 88 ? -8.664 -6.194 1.991 1.00 70.88 88 ALA A N 1
ATOM 679 C CA . ALA A 1 88 ? -8.941 -7.237 2.977 1.00 70.88 88 ALA A CA 1
ATOM 680 C C . ALA A 1 88 ? -8.703 -6.736 4.411 1.00 70.88 88 ALA A C 1
ATOM 682 O O . ALA A 1 88 ? -9.536 -6.953 5.286 1.00 70.88 88 ALA A O 1
ATOM 683 N N . GLU A 1 89 ? -7.618 -5.996 4.644 1.00 70.31 89 GLU A N 1
ATOM 684 C CA . GLU A 1 89 ? -7.330 -5.376 5.941 1.00 70.31 89 GLU A CA 1
ATOM 685 C C . GLU A 1 89 ? -8.438 -4.398 6.363 1.00 70.31 89 GLU A C 1
ATOM 687 O O . GLU A 1 89 ? -8.939 -4.464 7.488 1.00 70.31 89 GLU A O 1
ATOM 692 N N . ARG A 1 90 ? -8.903 -3.547 5.438 1.00 70.62 90 ARG A N 1
ATOM 693 C CA . ARG A 1 90 ? -10.041 -2.647 5.686 1.00 70.62 90 ARG A CA 1
ATOM 694 C C . ARG A 1 90 ? -11.332 -3.400 5.994 1.00 70.62 90 ARG A C 1
ATOM 696 O O . ARG A 1 90 ? -12.072 -2.971 6.872 1.00 70.62 90 ARG A O 1
ATOM 703 N N . GLU A 1 91 ? -11.613 -4.496 5.295 1.00 74.56 91 GLU A N 1
ATOM 704 C CA . GLU A 1 91 ? -12.806 -5.317 5.535 1.00 74.56 91 GLU A CA 1
ATOM 705 C C . GLU A 1 91 ? -12.760 -6.002 6.906 1.00 74.56 91 GLU A C 1
ATOM 707 O O . GLU A 1 91 ? -13.761 -5.995 7.622 1.00 74.56 91 GLU A O 1
ATOM 712 N N . VAL A 1 92 ? -11.597 -6.513 7.320 1.00 75.25 92 VAL A N 1
ATOM 713 C CA . VAL A 1 92 ? -11.397 -7.097 8.656 1.00 75.25 92 VAL A CA 1
ATOM 714 C C . VAL A 1 92 ? -11.606 -6.048 9.751 1.00 75.25 92 VAL A C 1
ATOM 716 O O . VAL A 1 92 ? -12.348 -6.290 10.707 1.00 75.25 92 VAL A O 1
ATOM 719 N N . LEU A 1 93 ? -11.012 -4.862 9.599 1.00 73.25 93 LEU A N 1
ATOM 720 C CA . LEU A 1 93 ? -11.189 -3.756 10.546 1.00 73.25 93 LEU A CA 1
ATOM 721 C C . LEU A 1 93 ? -12.643 -3.268 10.586 1.00 73.25 93 LEU A C 1
ATOM 723 O O . LEU A 1 93 ? -13.178 -3.020 11.666 1.00 73.25 93 LEU A O 1
ATOM 727 N N . ALA A 1 94 ? -13.310 -3.185 9.433 1.00 69.44 94 ALA A N 1
ATOM 728 C CA . ALA A 1 94 ? -14.719 -2.815 9.349 1.00 69.44 94 ALA A CA 1
ATOM 729 C C . ALA A 1 94 ? -15.640 -3.879 9.961 1.00 69.44 94 ALA A C 1
ATOM 731 O O . ALA A 1 94 ? -16.690 -3.535 10.508 1.00 69.44 94 ALA A O 1
ATOM 732 N N . ALA A 1 95 ? -15.277 -5.162 9.891 1.00 76.19 95 ALA A N 1
ATOM 733 C CA . ALA A 1 95 ? -16.038 -6.257 10.483 1.00 76.19 95 ALA A CA 1
ATOM 734 C C . ALA A 1 95 ? -15.883 -6.326 12.010 1.00 76.19 95 ALA A C 1
ATOM 736 O O . ALA A 1 95 ? -16.823 -6.754 12.682 1.00 76.19 95 ALA A O 1
ATOM 737 N N . MET A 1 96 ? -14.764 -5.849 12.564 1.00 81.38 96 MET A N 1
ATOM 738 C CA . MET A 1 96 ? -14.478 -5.902 13.999 1.00 81.38 96 MET A CA 1
ATOM 739 C C . MET A 1 96 ? -15.568 -5.211 14.836 1.00 81.38 96 MET A C 1
ATOM 741 O O . MET A 1 96 ? -16.001 -4.098 14.528 1.00 81.38 96 MET A O 1
ATOM 745 N N . ASP A 1 97 ? -16.023 -5.887 15.896 1.00 87.12 97 ASP A N 1
ATOM 746 C CA . ASP A 1 97 ? -16.881 -5.298 16.926 1.00 87.12 97 ASP A CA 1
ATOM 747 C C . ASP A 1 97 ? -16.006 -4.802 18.083 1.00 87.12 97 ASP A C 1
ATOM 749 O O . ASP A 1 97 ? -15.499 -5.580 18.897 1.00 87.12 97 ASP A O 1
ATOM 753 N N . LEU A 1 98 ? -15.802 -3.487 18.130 1.00 87.38 98 LEU A N 1
ATOM 754 C CA . LEU A 1 98 ? -14.976 -2.836 19.141 1.00 87.38 98 LEU A CA 1
ATOM 755 C C . LEU A 1 98 ? -15.566 -2.965 20.544 1.00 87.38 98 LEU A C 1
ATOM 757 O O . LEU A 1 98 ? -14.814 -3.130 21.502 1.00 87.38 98 LEU A O 1
ATOM 761 N N . LYS A 1 99 ? -16.895 -2.937 20.678 1.00 88.25 99 LYS A N 1
ATOM 762 C CA . LYS A 1 99 ? -17.554 -3.058 21.981 1.00 88.25 99 LYS A CA 1
ATOM 763 C C . LYS A 1 99 ? -17.442 -4.480 22.518 1.00 88.25 99 LYS A C 1
ATOM 765 O O . LYS A 1 99 ? -17.178 -4.650 23.703 1.00 88.25 99 LYS A O 1
ATOM 770 N N . ALA A 1 100 ? -17.604 -5.488 21.664 1.00 88.25 100 ALA A N 1
ATOM 771 C CA . ALA A 1 100 ? -17.430 -6.882 22.065 1.00 88.25 100 ALA A CA 1
ATOM 772 C C . ALA A 1 100 ? -15.980 -7.185 22.477 1.00 88.25 100 ALA A C 1
ATOM 774 O O . ALA A 1 100 ? -15.754 -7.980 23.384 1.00 88.25 100 ALA A O 1
ATOM 775 N N . ARG A 1 101 ? -15.001 -6.547 21.823 1.00 85.56 101 ARG A N 1
ATOM 776 C CA . ARG A 1 101 ? -13.576 -6.822 22.048 1.00 85.56 101 ARG A CA 1
ATOM 777 C C . ARG A 1 101 ? -12.954 -6.026 23.197 1.00 85.56 101 ARG A C 1
ATOM 779 O O . ARG A 1 101 ? -12.127 -6.572 23.918 1.00 85.56 101 ARG A O 1
ATOM 786 N N . PHE A 1 102 ? -13.319 -4.754 23.346 1.00 88.94 102 PHE A N 1
ATOM 787 C CA . PHE A 1 102 ? -12.663 -3.810 24.261 1.00 88.94 102 PHE A CA 1
ATOM 788 C C . PHE A 1 102 ? -13.638 -3.081 25.188 1.00 88.94 102 PHE A C 1
ATOM 790 O O . PHE A 1 102 ? -13.247 -2.137 25.862 1.00 88.94 102 PHE A O 1
ATOM 797 N N . GLY A 1 103 ? -14.905 -3.502 25.255 1.00 85.81 103 GLY A N 1
ATOM 798 C CA . GLY A 1 103 ? -15.946 -2.803 26.017 1.00 85.81 103 GLY A CA 1
ATOM 799 C C . GLY A 1 103 ? -15.688 -2.659 27.521 1.00 85.81 103 GLY A C 1
ATOM 800 O O . GLY A 1 103 ? -16.358 -1.852 28.155 1.00 85.81 103 GLY A O 1
ATOM 801 N N . SER A 1 104 ? -14.740 -3.417 28.077 1.00 87.75 104 SER A N 1
ATOM 802 C CA . SER A 1 104 ? -14.293 -3.337 29.473 1.00 87.75 104 SER A CA 1
ATOM 803 C C . SER A 1 104 ? -13.057 -2.454 29.684 1.00 87.75 104 SER A C 1
ATOM 805 O O . SER A 1 104 ? -12.546 -2.404 30.794 1.00 87.75 104 SER A O 1
ATOM 807 N N . CYS A 1 105 ? -12.510 -1.844 28.631 1.00 90.44 105 CYS A N 1
ATOM 808 C CA . CYS A 1 105 ? -11.333 -0.983 28.709 1.00 90.44 105 CYS A CA 1
ATOM 809 C C . CYS A 1 105 ? -11.741 0.480 28.908 1.00 90.44 105 CYS A C 1
ATOM 811 O O . CYS A 1 105 ? -12.647 0.967 28.232 1.00 90.44 105 CYS A O 1
ATOM 813 N N . ASP A 1 106 ? -11.015 1.189 29.767 1.00 92.38 106 ASP A N 1
AT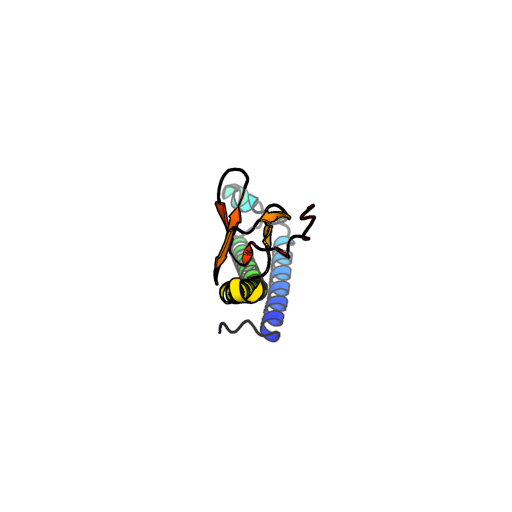OM 814 C CA . ASP A 1 106 ? -11.296 2.589 30.109 1.00 92.38 106 ASP A CA 1
ATOM 815 C C . ASP A 1 106 ? -10.405 3.568 29.343 1.00 92.38 106 ASP A C 1
ATOM 817 O O . ASP A 1 106 ? -10.687 4.761 29.304 1.00 92.38 106 ASP A O 1
ATOM 821 N N . GLU A 1 107 ? -9.338 3.079 28.709 1.00 92.88 107 GLU A N 1
ATOM 822 C CA . GLU A 1 107 ? -8.431 3.886 27.898 1.00 92.88 107 GLU A CA 1
ATOM 823 C C . GLU A 1 107 ? -8.156 3.219 26.550 1.00 92.88 107 GLU A C 1
ATOM 825 O O . GLU A 1 107 ? -8.074 1.989 26.427 1.00 92.88 107 GLU A O 1
ATOM 830 N N . VAL A 1 108 ? -7.955 4.047 25.529 1.00 93.38 108 VAL A N 1
ATOM 831 C CA . VAL A 1 108 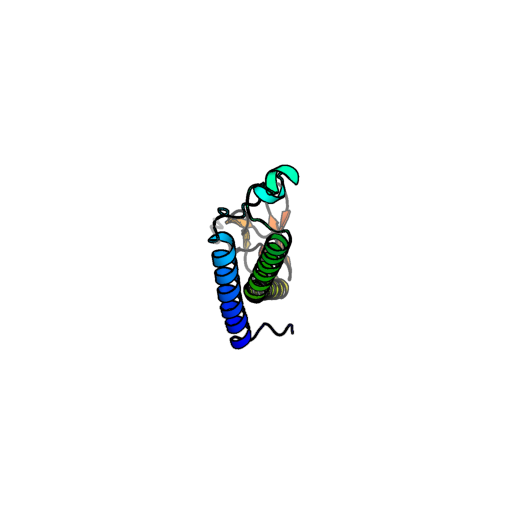? -7.601 3.612 24.178 1.00 93.38 108 VAL A CA 1
ATOM 832 C C . VAL A 1 108 ? -6.414 4.413 23.662 1.00 93.38 108 VAL A C 1
ATOM 834 O O . VAL A 1 108 ? -6.303 5.613 23.905 1.00 93.38 108 VAL A O 1
ATOM 837 N N . ARG A 1 109 ? -5.509 3.740 22.955 1.00 93.69 109 ARG A N 1
ATOM 838 C CA . ARG A 1 109 ? -4.343 4.360 22.336 1.00 93.69 109 ARG A CA 1
ATOM 839 C C . ARG A 1 109 ? -4.684 4.796 20.921 1.00 93.69 109 ARG A C 1
ATOM 841 O O . ARG A 1 109 ? -4.994 3.945 20.082 1.00 93.69 109 ARG A O 1
ATOM 848 N N . TRP A 1 110 ? -4.592 6.092 20.646 1.00 92.56 110 TRP A N 1
ATOM 849 C CA . TRP A 1 110 ? -4.803 6.609 19.297 1.00 92.56 110 TRP A CA 1
ATOM 850 C C . TRP A 1 110 ? -3.562 6.357 18.440 1.00 92.56 110 TRP A C 1
ATOM 852 O O . TRP A 1 110 ? -2.444 6.660 18.847 1.00 92.56 110 TRP A O 1
ATOM 862 N N . LEU A 1 111 ? -3.744 5.799 17.245 1.00 90.88 111 LEU A N 1
ATOM 863 C CA . LEU A 1 111 ? -2.657 5.523 16.308 1.00 90.88 111 LEU A CA 1
ATOM 864 C C . LEU A 1 111 ? -1.974 6.804 15.796 1.00 90.88 111 LEU A C 1
ATOM 866 O O . LEU A 1 111 ? -0.769 6.784 15.569 1.00 90.88 111 LEU A O 1
ATOM 870 N N . ALA A 1 112 ? -2.723 7.900 15.625 1.00 88.25 112 ALA A N 1
ATOM 871 C CA . ALA A 1 112 ? -2.201 9.140 15.045 1.00 88.25 112 ALA A CA 1
ATOM 872 C C . ALA A 1 112 ? -1.231 9.875 15.982 1.00 88.25 112 ALA A C 1
ATOM 874 O O . ALA A 1 112 ? -0.177 10.326 15.540 1.00 88.25 112 ALA A O 1
ATOM 875 N N . THR A 1 113 ? -1.571 9.978 17.270 1.00 89.62 113 THR A N 1
ATOM 876 C CA . THR A 1 113 ? -0.742 10.666 18.274 1.00 89.62 113 THR A CA 1
ATOM 877 C C . THR A 1 113 ? 0.128 9.701 19.078 1.00 89.62 113 THR A C 1
ATOM 879 O O . THR A 1 113 ? 1.156 10.088 19.623 1.00 89.62 113 THR A O 1
ATOM 882 N N . GLY A 1 114 ? -0.256 8.425 19.150 1.00 90.00 114 GLY A N 1
ATOM 883 C CA . GLY A 1 114 ? 0.397 7.419 19.983 1.00 90.00 114 GLY A CA 1
ATOM 884 C C . GLY A 1 114 ? 0.056 7.523 21.472 1.00 90.00 114 GLY A C 1
ATOM 885 O O . GLY A 1 114 ? 0.559 6.699 22.244 1.00 90.00 114 GLY A O 1
ATOM 886 N N . GLU A 1 115 ? -0.784 8.480 21.866 1.00 91.31 115 GLU A N 1
ATOM 887 C CA . GLU A 1 115 ? -1.187 8.751 23.249 1.00 91.31 115 GLU A CA 1
ATOM 888 C C . GLU A 1 115 ? -2.400 7.917 23.680 1.00 91.31 115 GLU A C 1
ATOM 890 O O . GLU A 1 115 ? -3.143 7.382 22.851 1.00 91.31 115 GLU A O 1
ATOM 895 N N . TRP A 1 116 ? -2.582 7.794 24.996 1.00 92.88 116 TRP A N 1
ATOM 896 C CA . TRP A 1 116 ? -3.731 7.133 25.610 1.00 92.88 116 TRP A CA 1
ATOM 897 C C . TRP A 1 116 ? -4.781 8.171 25.987 1.00 92.88 116 TRP A C 1
ATOM 899 O O . TRP A 1 116 ? -4.466 9.126 26.691 1.00 92.88 116 TRP A O 1
ATOM 909 N N . TYR A 1 117 ? -6.021 7.948 25.560 1.00 93.50 117 TYR A N 1
ATOM 910 C CA . TYR A 1 117 ? -7.151 8.800 25.912 1.00 93.50 117 TYR A CA 1
ATOM 911 C C . TYR A 1 117 ? -8.212 8.009 26.678 1.00 93.50 117 TYR A C 1
ATOM 913 O O . TYR A 1 117 ? -8.470 6.843 26.343 1.00 93.50 117 TYR A O 1
ATOM 921 N N . PRO A 1 118 ? -8.860 8.635 27.674 1.00 94.50 118 PRO A N 1
ATOM 922 C CA . PRO A 1 118 ? -9.957 8.024 28.404 1.00 94.50 118 PRO A CA 1
ATOM 923 C C . PRO A 1 118 ? -11.175 7.829 27.498 1.00 94.50 118 PRO A C 1
ATOM 925 O O . PRO A 1 118 ? -11.557 8.703 26.711 1.00 94.50 118 PRO A O 1
ATOM 928 N N . VAL A 1 119 ? -11.806 6.668 27.626 1.00 93.94 119 VAL A N 1
ATOM 929 C CA . VAL A 1 119 ? -12.982 6.279 26.857 1.00 93.94 119 VAL A CA 1
ATOM 930 C C . VAL A 1 119 ? -14.243 6.800 27.535 1.00 93.94 119 VAL A C 1
ATOM 932 O O . VAL A 1 119 ? -14.510 6.534 28.701 1.00 93.94 119 VAL A O 1
ATOM 935 N N . VAL A 1 120 ? -15.070 7.500 26.765 1.00 93.94 120 VAL A N 1
ATOM 936 C CA . VAL A 1 120 ? -16.410 7.928 27.184 1.00 93.94 120 VAL A CA 1
ATOM 937 C C . VAL A 1 120 ? -17.432 6.838 26.881 1.00 93.94 120 VAL A C 1
ATOM 939 O O . VAL A 1 120 ? -18.325 6.563 27.683 1.00 93.94 120 VAL A O 1
ATOM 942 N N . ARG A 1 121 ? -17.337 6.226 25.692 1.00 93.44 121 ARG A N 1
ATOM 943 C CA . ARG A 1 121 ? -18.314 5.233 25.233 1.00 93.44 121 ARG A CA 1
ATOM 944 C C . ARG A 1 121 ? -17.759 4.305 24.160 1.00 93.44 121 ARG A C 1
ATOM 946 O O . ARG A 1 121 ? -17.360 4.751 23.086 1.00 93.44 121 ARG A O 1
ATOM 953 N N . TRP A 1 122 ? -17.910 3.001 24.380 1.00 92.88 122 TRP A N 1
ATOM 954 C CA . TRP A 1 122 ? -17.742 1.983 23.343 1.00 92.88 122 TRP A CA 1
ATOM 955 C C . TRP A 1 122 ? -19.027 1.767 22.535 1.00 92.88 122 TRP A C 1
ATOM 957 O O . TRP A 1 122 ? -20.119 1.579 23.081 1.00 92.88 122 TRP A O 1
ATOM 967 N N . SER A 1 123 ? -18.891 1.742 21.213 1.00 92.88 123 SER A N 1
ATOM 968 C CA . SER A 1 123 ? -19.915 1.298 20.264 1.00 92.88 123 SER A CA 1
ATOM 969 C C . SER A 1 123 ? -19.348 0.175 19.395 1.00 92.88 123 SER A C 1
ATOM 971 O O . SER A 1 123 ? -18.137 -0.006 19.326 1.00 92.88 123 SER A O 1
ATOM 973 N N . ALA A 1 124 ? -20.205 -0.571 18.696 1.00 89.56 124 ALA A N 1
ATOM 974 C CA . ALA A 1 124 ? -19.754 -1.726 17.914 1.00 89.56 124 ALA A CA 1
ATOM 975 C C . ALA A 1 124 ? -18.701 -1.369 16.843 1.00 89.56 124 ALA A C 1
ATOM 977 O O . ALA A 1 124 ? -17.780 -2.134 16.602 1.00 89.56 124 ALA A O 1
ATOM 978 N N . LYS A 1 125 ? -18.802 -0.192 16.209 1.00 91.62 125 LYS A N 1
ATOM 979 C CA . LYS A 1 125 ? -17.904 0.230 15.111 1.00 91.62 125 LYS A CA 1
ATOM 980 C C . LYS A 1 125 ? -16.963 1.381 15.457 1.00 91.62 125 LYS A C 1
ATOM 982 O O . LYS A 1 125 ? -16.150 1.773 14.628 1.00 91.62 125 LYS A O 1
ATOM 987 N N . SER A 1 126 ? -17.088 1.951 16.650 1.00 92.31 126 SER A N 1
ATOM 988 C CA . SER A 1 126 ? -16.295 3.114 17.050 1.00 92.31 126 SER A CA 1
ATOM 989 C C . SER A 1 126 ? -16.215 3.258 18.561 1.00 92.31 126 SER A C 1
ATOM 991 O O . SER A 1 126 ? -17.090 2.772 19.278 1.00 92.31 126 SER A O 1
ATOM 993 N N . VAL A 1 127 ? -15.249 4.035 19.026 1.00 93.31 127 VAL A N 1
ATOM 994 C CA . VAL A 1 127 ? -15.113 4.472 20.414 1.00 93.31 127 VAL A CA 1
ATOM 995 C C . VAL A 1 127 ? -15.132 5.994 20.472 1.00 93.31 127 VAL A C 1
ATOM 997 O O . VAL A 1 127 ? -14.579 6.650 19.596 1.00 93.31 127 VAL A O 1
ATOM 1000 N N . THR A 1 128 ? -15.803 6.555 21.471 1.00 95.38 128 THR A N 1
ATOM 1001 C CA . THR A 1 128 ? -15.724 7.986 21.775 1.00 95.38 128 THR A CA 1
ATOM 1002 C C . THR A 1 128 ? -14.729 8.177 22.905 1.00 95.38 128 THR A C 1
ATOM 1004 O O . THR A 1 128 ? -14.888 7.562 23.962 1.00 95.38 128 THR A O 1
ATOM 1007 N N . VAL A 1 129 ? -13.721 9.010 22.674 1.00 94.12 129 VAL A N 1
ATOM 1008 C CA . VAL A 1 129 ? -12.676 9.361 23.637 1.00 94.12 129 VAL A CA 1
ATOM 1009 C C . VAL A 1 129 ? -12.824 10.808 24.062 1.00 94.12 129 VAL A C 1
ATOM 1011 O O . VAL A 1 129 ? -13.303 11.632 23.284 1.00 94.12 129 VAL A O 1
ATOM 1014 N N . ARG A 1 130 ? -12.402 11.117 25.285 1.00 92.75 130 ARG A N 1
ATOM 1015 C CA . ARG A 1 130 ? -12.375 12.489 25.785 1.00 92.75 130 ARG A CA 1
ATOM 1016 C C . ARG A 1 130 ? -10.994 13.091 25.579 1.00 92.75 130 ARG A C 1
ATOM 1018 O O . ARG A 1 130 ? -10.011 12.557 26.092 1.00 92.75 130 ARG A O 1
ATOM 1025 N N . MET A 1 131 ? -10.942 14.204 24.858 1.00 89.44 131 MET A N 1
ATOM 1026 C CA . MET A 1 131 ? -9.748 15.035 24.709 1.00 89.44 131 MET A CA 1
ATOM 1027 C C . MET A 1 131 ? -9.894 16.336 25.498 1.00 89.44 131 MET A C 1
ATOM 1029 O O . MET A 1 131 ? -10.944 16.617 26.075 1.00 89.44 131 MET A O 1
ATOM 1033 N N . GLU A 1 132 ? -8.829 17.138 25.521 1.00 82.06 132 GLU A N 1
ATOM 1034 C CA . GLU A 1 132 ? -8.746 18.374 26.309 1.00 82.06 132 GLU A CA 1
ATOM 1035 C C . GLU A 1 132 ? -9.850 19.391 25.968 1.00 82.06 132 GLU A C 1
ATOM 1037 O O . GLU A 1 132 ? -10.311 20.133 26.836 1.00 82.06 132 GLU A O 1
ATOM 1042 N N . HIS A 1 133 ? -10.303 19.421 24.711 1.00 83.62 133 HIS A N 1
ATOM 1043 C CA . HIS A 1 133 ? -11.244 20.438 24.223 1.00 83.62 133 HIS A CA 1
ATOM 1044 C C . HIS A 1 133 ? -12.510 19.874 23.569 1.00 83.62 133 HIS A C 1
ATOM 1046 O O . HIS A 1 133 ? -13.433 20.637 23.285 1.00 83.62 133 HIS A O 1
ATOM 1052 N N . ALA A 1 134 ? -12.574 18.564 23.317 1.00 89.56 134 ALA A N 1
ATOM 1053 C CA . ALA A 1 134 ? -13.719 17.923 22.681 1.00 89.56 134 ALA A CA 1
ATOM 1054 C C . ALA A 1 134 ? -13.727 16.406 22.909 1.00 89.56 134 ALA A C 1
ATOM 1056 O O . ALA A 1 134 ? -12.694 15.793 23.172 1.00 89.56 134 ALA A O 1
ATOM 1057 N N . ASP A 1 135 ? -14.901 15.801 22.746 1.00 92.62 135 ASP A N 1
ATOM 1058 C CA . ASP A 1 135 ? -15.018 14.356 22.589 1.00 92.62 135 ASP A CA 1
ATOM 1059 C C . ASP A 1 135 ? -14.825 14.003 21.105 1.00 92.62 135 ASP A C 1
ATOM 1061 O O . ASP A 1 135 ? -15.488 14.571 20.231 1.00 92.62 135 ASP A O 1
ATOM 1065 N N . GLU A 1 136 ? -13.948 13.044 20.814 1.00 92.62 136 GLU A N 1
ATOM 1066 C CA . GLU A 1 136 ? -13.650 12.604 19.448 1.00 92.62 136 GLU A CA 1
ATOM 1067 C C . GLU A 1 136 ? -14.036 11.139 19.240 1.00 92.62 136 GLU A C 1
ATOM 1069 O O . GLU A 1 136 ? -14.030 10.323 20.166 1.00 92.62 136 GLU A O 1
ATOM 1074 N N . ARG A 1 137 ? -14.429 10.793 18.012 1.00 94.44 137 ARG A N 1
ATOM 1075 C CA . ARG A 1 137 ? -14.901 9.454 17.657 1.00 94.44 137 ARG A CA 1
ATOM 1076 C C . ARG A 1 137 ? -13.861 8.741 16.802 1.00 94.44 137 ARG A C 1
ATOM 1078 O O . ARG A 1 137 ? -13.690 9.091 15.643 1.00 94.44 137 ARG A O 1
ATOM 1085 N N . LEU A 1 138 ? -13.270 7.683 17.349 1.00 91.94 138 LEU A N 1
ATOM 1086 C CA . LEU A 1 138 ? -12.267 6.853 16.686 1.00 91.94 138 LEU A CA 1
ATOM 1087 C C . LEU A 1 138 ? -12.877 5.545 16.165 1.00 91.94 138 LEU A C 1
ATOM 1089 O O . LEU A 1 138 ? -13.761 4.945 16.789 1.00 91.94 138 LEU A O 1
ATOM 1093 N N . THR A 1 139 ? -12.393 5.082 15.021 1.00 91.69 139 THR A N 1
ATOM 1094 C CA . THR A 1 139 ? -12.757 3.810 14.379 1.00 91.69 139 THR A CA 1
ATOM 1095 C C . THR A 1 139 ? -11.695 2.734 14.615 1.00 91.69 139 THR A C 1
ATOM 1097 O O . THR A 1 139 ? -10.608 3.003 15.117 1.00 91.69 139 THR A O 1
ATOM 1100 N N . ALA A 1 140 ? -11.985 1.485 14.238 1.00 87.44 140 ALA A N 1
ATOM 1101 C CA . ALA A 1 140 ? -11.063 0.361 14.428 1.00 87.44 140 ALA A CA 1
ATOM 1102 C C . ALA A 1 140 ? -9.677 0.575 13.791 1.00 87.44 140 ALA A C 1
ATOM 1104 O O . ALA A 1 140 ? -8.685 0.119 14.349 1.00 87.44 140 ALA A O 1
ATOM 1105 N N . SER A 1 141 ? -9.600 1.281 12.658 1.00 86.50 141 SER A N 1
ATOM 1106 C CA . SER A 1 141 ? -8.336 1.604 11.978 1.00 86.50 141 SER A CA 1
ATOM 1107 C C . SER A 1 141 ? -7.490 2.654 12.697 1.00 86.50 141 SER A C 1
ATOM 1109 O O . SER A 1 141 ? -6.318 2.811 12.377 1.00 86.50 141 SER A O 1
ATOM 1111 N N . GLU A 1 142 ? -8.072 3.386 13.644 1.00 89.25 142 GLU A N 1
ATOM 1112 C CA . GLU A 1 142 ? -7.403 4.467 14.372 1.00 89.25 142 GLU A CA 1
ATOM 1113 C C . GLU A 1 142 ? -6.951 4.020 15.766 1.00 89.25 142 GLU A C 1
ATOM 1115 O O . GLU A 1 142 ? -6.257 4.755 16.461 1.00 89.25 142 GLU A O 1
ATOM 1120 N N . ILE A 1 143 ? -7.311 2.807 16.189 1.00 89.00 143 ILE A N 1
ATOM 1121 C CA . ILE A 1 143 ? -6.998 2.282 17.517 1.00 89.00 143 ILE A CA 1
ATOM 1122 C C . ILE A 1 143 ? -5.729 1.433 17.445 1.00 89.00 143 ILE A C 1
ATOM 1124 O O . ILE A 1 143 ? -5.705 0.385 16.804 1.00 89.00 143 ILE A O 1
ATOM 1128 N N . ALA A 1 144 ? -4.689 1.853 18.164 1.00 88.31 144 ALA A N 1
ATOM 1129 C CA . ALA A 1 144 ? -3.448 1.091 18.310 1.00 88.31 144 ALA A CA 1
ATOM 1130 C C . ALA A 1 144 ? -3.505 0.065 19.461 1.00 88.31 144 ALA A C 1
ATOM 1132 O O . ALA A 1 144 ? -2.708 -0.870 19.500 1.00 88.31 144 ALA A O 1
ATOM 1133 N N . GLY A 1 145 ? -4.429 0.231 20.413 1.00 88.31 145 GLY A N 1
ATOM 1134 C CA . GLY A 1 145 ? -4.627 -0.675 21.548 1.00 88.31 145 GLY A CA 1
ATOM 1135 C C . GLY A 1 145 ? -5.649 -0.137 22.551 1.00 88.31 145 GLY A C 1
ATOM 1136 O O . GLY A 1 145 ? -6.022 1.028 22.479 1.00 88.31 145 GLY A O 1
ATOM 1137 N N . ALA A 1 146 ? -6.098 -0.972 23.488 1.00 91.06 146 ALA A N 1
ATOM 1138 C CA . ALA A 1 146 ? -7.010 -0.591 24.569 1.00 91.06 146 ALA A CA 1
ATOM 1139 C C . ALA A 1 146 ? -6.563 -1.236 25.889 1.00 91.06 146 ALA A C 1
ATOM 1141 O O . ALA A 1 146 ? -6.004 -2.337 25.869 1.00 91.06 146 ALA A O 1
ATOM 1142 N N . ARG A 1 147 ? -6.772 -0.554 27.021 1.00 91.81 147 ARG A N 1
ATOM 1143 C CA . ARG A 1 147 ? -6.407 -1.054 28.357 1.00 91.81 147 ARG A CA 1
ATOM 1144 C C . ARG A 1 147 ? -7.414 -0.617 29.417 1.00 91.81 147 ARG A C 1
ATOM 114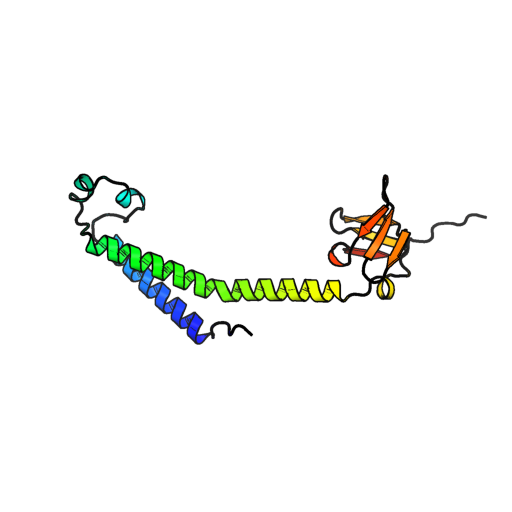6 O O . ARG A 1 147 ? -8.137 0.358 29.243 1.00 91.81 147 ARG A O 1
ATOM 1153 N N . VAL A 1 148 ? -7.449 -1.357 30.518 1.00 87.19 148 VAL A N 1
ATOM 1154 C CA . VAL A 1 148 ? -8.137 -0.940 31.746 1.00 87.19 148 VAL A CA 1
ATOM 1155 C C . VAL A 1 148 ? -7.202 0.030 32.458 1.00 87.19 148 VAL A C 1
ATOM 1157 O O . VAL A 1 148 ? -6.013 -0.279 32.597 1.00 87.19 148 VAL A O 1
ATOM 1160 N N . ALA A 1 149 ? -7.699 1.204 32.849 1.00 76.25 149 ALA A N 1
ATOM 1161 C CA . ALA A 1 149 ? -6.886 2.131 33.627 1.00 76.25 149 ALA A CA 1
ATOM 1162 C C . ALA A 1 149 ? -6.470 1.413 34.918 1.00 76.25 149 ALA A C 1
ATOM 1164 O O . ALA A 1 149 ? -7.301 0.784 35.575 1.00 76.25 149 ALA A O 1
ATOM 1165 N N . ALA A 1 150 ? -5.183 1.451 35.269 1.00 61.47 150 ALA A N 1
ATOM 1166 C CA . ALA A 1 150 ? -4.741 0.909 36.547 1.00 61.47 150 ALA A CA 1
ATOM 1167 C C . ALA A 1 150 ? -5.515 1.648 37.645 1.00 61.47 150 ALA A C 1
ATOM 1169 O O . ALA A 1 150 ? -5.344 2.854 37.810 1.00 61.47 150 ALA A O 1
ATOM 1170 N N . SER A 1 151 ? -6.416 0.947 38.335 1.00 52.97 151 SER A N 1
ATOM 1171 C CA . SER A 1 151 ? -7.179 1.503 39.446 1.00 52.97 151 SER A CA 1
ATOM 1172 C C . SER A 1 151 ? -6.195 1.944 40.532 1.00 52.97 151 SER A C 1
ATOM 1174 O O . SER A 1 151 ? -5.670 1.118 41.273 1.00 52.97 151 SER A O 1
ATOM 1176 N N . GLY A 1 152 ? -5.898 3.241 40.571 1.00 42.34 152 GLY A N 1
ATOM 1177 C CA . GLY A 1 152 ? -5.076 3.886 41.586 1.00 42.34 152 GLY A CA 1
ATOM 1178 C C . GLY A 1 152 ? -5.960 4.649 42.565 1.00 42.34 152 GLY A C 1
ATOM 1179 O O . GLY A 1 152 ? -6.431 5.730 42.238 1.00 42.34 152 GLY A O 1
ATOM 1180 N N . GLU A 1 153 ? -6.155 4.039 43.737 1.00 32.56 153 GLU A N 1
ATOM 1181 C CA . GLU A 1 153 ? -6.551 4.625 45.029 1.00 32.56 153 GLU A CA 1
ATOM 1182 C C . GLU A 1 153 ? -7.912 5.334 45.166 1.00 32.56 153 GLU A C 1
ATOM 1184 O O . GLU A 1 153 ? -8.069 6.537 44.984 1.00 32.56 153 GLU A O 1
ATOM 1189 N N . VAL A 1 154 ? -8.883 4.567 45.680 1.00 41.28 154 VAL A N 1
ATOM 1190 C CA . VAL A 1 154 ? -9.842 5.080 46.667 1.00 41.28 154 VAL A CA 1
ATOM 1191 C C . VAL A 1 154 ? -9.124 5.065 48.018 1.00 41.28 154 VAL A C 1
ATOM 1193 O O . VAL A 1 154 ? -8.970 4.004 48.622 1.00 41.28 154 VAL A O 1
ATOM 1196 N N . THR A 1 155 ? -8.652 6.221 48.473 1.00 31.70 155 THR A N 1
ATOM 1197 C CA . THR A 1 155 ? -8.206 6.407 49.861 1.00 31.70 155 THR A CA 1
ATOM 1198 C C . THR A 1 155 ? -9.448 6.675 50.730 1.00 31.70 155 T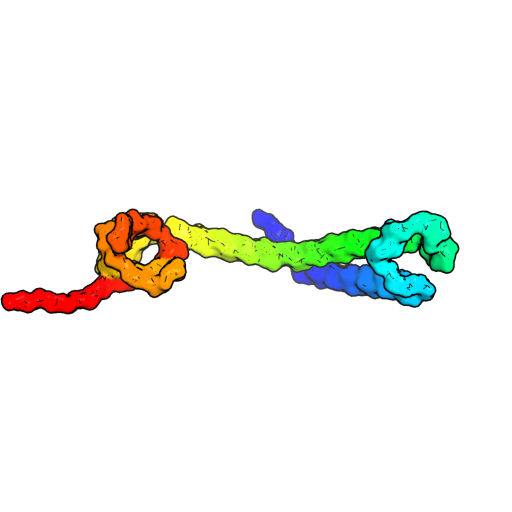HR A C 1
ATOM 1200 O O . THR A 1 155 ? -10.265 7.502 50.317 1.00 31.70 155 THR A O 1
ATOM 1203 N N . PRO A 1 156 ? -9.650 5.960 51.858 1.00 49.16 156 PRO A N 1
ATOM 1204 C CA . PRO A 1 156 ? -10.791 6.171 52.757 1.00 49.16 156 PRO A CA 1
ATOM 1205 C C . PRO A 1 156 ? -10.804 7.555 53.415 1.00 49.16 156 PRO A C 1
ATOM 1207 O O . PRO A 1 156 ? -9.711 8.131 53.622 1.00 49.16 156 PRO A O 1
#

Radius of gyration: 29.94 Å; chains: 1; bounding box: 47×40×94 Å

Secondary structure (DSSP, 8-state):
---PPPHHHHHHHHHHHHHHHHHHHHHHHSSS----TTGGGS-HHHHTTTT--HHHHHHHHHHHHHHHHHHHHHHHHHHHHHHHHHHHHHHHHHH--HHHHHTT-SEEEETTT--EEEEEEE-SSEEEEE-SS-EEEEEGGGEEEEE---------

Sequence (156 aa):
MAELYTEGQLRMFRDDLESVDAELERLTASGAGPLDHGVLNLPIGKRSGAALTDAKISRYSELTRRRESLLHKLRRPAREAAYAAAKAEREVLAAMDLKARFGSCDEVRWLATGEWYPVVRWSAKSVTVRMEHADERLTASEIAGARVAASGEVTP

pLDDT: mean 77.07, std 15.58, range [31.7, 95.38]

Organism: NCBI:txid255205

Foldseek 3Di:
DPPQDDPVRLVVLVVVLVVLVVVQCVLQVPFQHRPPPCLVVDDPVVNVVGPDDPVSVVSNVVSVVSNVVSVCSNCVVVVVVVVVVVVVVVVVQQPAQCCVVAVQFQWFQFQVVRDIFGWPDGGGFWTWTDDPPDIDIGGSVGTPDTHHPPPDDPDD